Protein AF-A0A6G3S1T4-F1 (afdb_monomer_lite)

pLDDT: mean 86.07, std 17.25, range [45.88, 98.81]

Foldseek 3Di:
DCQVLQQLLQVLLCFQLNDHGDGDDPVVCVVPVVVVCPADEAEFEEDDVSLVVQCVCVVVVHQYEYEYCDDDDADPSYHYDHDHDDDPVVSSVVSNVVSVVVSVVSNVVSVTDGVPGPDFDQVPDPPGDDPVVDPPPDPPPPDD

Structure (mmCIF, N/CA/C/O backbone):
data_AF-A0A6G3S1T4-F1
#
_entry.id   AF-A0A6G3S1T4-F1
#
loop_
_atom_site.group_PDB
_atom_site.id
_atom_site.type_symbol
_atom_site.label_atom_id
_atom_site.label_alt_id
_atom_site.label_comp_id
_atom_site.label_asym_id
_atom_site.label_entity_id
_atom_site.label_seq_id
_atom_site.pdbx_PDB_ins_code
_atom_site.Cartn_x
_atom_site.Cartn_y
_atom_site.Cartn_z
_atom_site.occupancy
_atom_site.B_iso_or_equiv
_atom_site.auth_seq_id
_atom_site.auth_comp_id
_atom_site.auth_asym_id
_atom_site.auth_atom_id
_atom_site.pdbx_PDB_model_num
ATOM 1 N N . ALA A 1 1 ? 3.937 4.046 13.235 1.00 61.62 1 ALA A N 1
ATOM 2 C CA . ALA A 1 1 ? 4.771 2.854 12.993 1.00 61.62 1 ALA A CA 1
ATOM 3 C C . ALA A 1 1 ? 4.837 2.572 11.497 1.00 61.62 1 ALA A C 1
ATOM 5 O O . ALA A 1 1 ? 5.911 2.705 10.931 1.00 61.62 1 ALA A O 1
ATOM 6 N N . SER A 1 2 ? 3.692 2.369 10.843 1.00 86.94 2 SER A N 1
ATOM 7 C CA . SER A 1 2 ? 3.589 2.006 9.421 1.00 86.94 2 SER A CA 1
ATOM 8 C C . SER A 1 2 ? 4.147 3.019 8.415 1.00 86.94 2 SER A C 1
ATOM 10 O O . SER A 1 2 ? 4.361 2.680 7.261 1.00 86.94 2 SER A O 1
ATOM 12 N N . ARG A 1 3 ? 4.470 4.250 8.840 1.00 93.06 3 ARG A N 1
ATOM 13 C CA . ARG A 1 3 ? 5.177 5.225 7.993 1.00 93.06 3 ARG A CA 1
ATOM 14 C C . ARG A 1 3 ? 6.509 4.679 7.462 1.00 93.06 3 ARG A C 1
ATOM 16 O O . ARG A 1 3 ? 6.789 4.862 6.288 1.00 93.06 3 ARG A O 1
ATOM 23 N N . ALA A 1 4 ? 7.293 4.003 8.305 1.00 94.56 4 ALA A N 1
ATOM 24 C CA . ALA A 1 4 ? 8.567 3.423 7.876 1.00 94.56 4 ALA A CA 1
ATOM 25 C C . ALA A 1 4 ? 8.351 2.328 6.819 1.00 94.56 4 ALA A C 1
ATOM 27 O O . ALA A 1 4 ? 9.049 2.300 5.814 1.00 94.56 4 ALA A O 1
ATOM 28 N N . ALA A 1 5 ? 7.329 1.483 6.999 1.00 96.94 5 ALA A N 1
ATOM 29 C CA . ALA A 1 5 ? 6.952 0.484 6.003 1.00 96.94 5 ALA A CA 1
ATOM 30 C C . ALA A 1 5 ? 6.451 1.122 4.696 1.00 96.94 5 ALA A C 1
ATOM 32 O O . ALA A 1 5 ? 6.753 0.616 3.621 1.00 96.94 5 ALA A O 1
ATOM 33 N N . ALA A 1 6 ? 5.735 2.250 4.754 1.00 97.62 6 ALA A N 1
ATOM 34 C CA . ALA A 1 6 ? 5.309 2.978 3.558 1.00 97.62 6 ALA A CA 1
ATOM 35 C C . ALA A 1 6 ? 6.507 3.573 2.795 1.00 97.62 6 ALA A C 1
ATOM 37 O O . ALA A 1 6 ? 6.579 3.455 1.573 1.00 97.62 6 ALA A O 1
ATOM 38 N N . GLU A 1 7 ? 7.460 4.181 3.508 1.00 97.56 7 GLU A N 1
ATOM 39 C CA . GLU A 1 7 ? 8.708 4.708 2.936 1.00 97.56 7 GLU A CA 1
ATOM 40 C C . GLU A 1 7 ? 9.540 3.592 2.285 1.00 97.56 7 GLU A C 1
ATOM 42 O O . GLU A 1 7 ? 9.985 3.754 1.147 1.00 97.56 7 GLU A O 1
ATOM 47 N N . GLU A 1 8 ? 9.648 2.439 2.949 1.00 97.06 8 GLU A N 1
ATOM 48 C CA . GLU A 1 8 ? 10.283 1.233 2.410 1.00 97.06 8 GLU A CA 1
ATOM 49 C C . GLU A 1 8 ? 9.544 0.693 1.179 1.00 97.06 8 GLU A C 1
ATOM 51 O O . GLU A 1 8 ? 10.159 0.400 0.160 1.00 97.06 8 GLU A O 1
ATOM 56 N N . THR A 1 9 ? 8.212 0.634 1.211 1.00 97.94 9 THR A N 1
ATOM 57 C CA . THR A 1 9 ? 7.401 0.193 0.062 1.00 97.94 9 THR A CA 1
ATOM 58 C C . THR A 1 9 ? 7.668 1.070 -1.160 1.00 97.94 9 THR A C 1
ATOM 60 O O . THR A 1 9 ? 7.894 0.564 -2.259 1.00 97.94 9 THR A O 1
ATOM 63 N N . ALA A 1 10 ? 7.687 2.394 -0.978 1.00 97.50 10 ALA A N 1
ATOM 64 C CA . ALA A 1 10 ? 7.990 3.325 -2.059 1.00 97.50 10 ALA A CA 1
ATOM 65 C C . ALA A 1 10 ? 9.436 3.188 -2.560 1.00 97.50 10 ALA A C 1
ATOM 67 O O . ALA A 1 10 ? 9.681 3.360 -3.754 1.00 97.50 10 ALA A O 1
ATOM 68 N N . LEU A 1 11 ? 10.394 2.879 -1.681 1.00 96.00 11 LEU A N 1
ATOM 69 C CA . LEU A 1 11 ? 11.767 2.573 -2.079 1.00 96.00 11 LEU A CA 1
ATOM 70 C C . LEU A 1 11 ? 11.818 1.311 -2.946 1.00 96.00 11 LEU A C 1
ATOM 72 O O . LEU A 1 11 ? 12.290 1.385 -4.080 1.00 96.00 11 LEU A O 1
ATOM 76 N N . LEU A 1 12 ? 11.266 0.198 -2.465 1.00 94.94 12 LEU A N 1
ATOM 77 C CA . LEU A 1 12 ? 11.279 -1.083 -3.171 1.00 94.94 12 LEU A CA 1
ATOM 78 C C . LEU A 1 12 ? 10.583 -1.002 -4.534 1.00 94.94 12 LEU A C 1
ATOM 80 O O . LEU A 1 12 ? 11.088 -1.553 -5.509 1.00 94.94 12 LEU A O 1
ATOM 84 N N . LEU A 1 13 ? 9.465 -0.275 -4.639 1.00 95.50 13 LEU A N 1
ATOM 85 C CA . LEU A 1 13 ? 8.773 -0.046 -5.915 1.00 95.50 13 LEU A CA 1
ATOM 86 C C . LEU A 1 13 ? 9.651 0.696 -6.934 1.00 95.50 13 LEU A C 1
ATOM 88 O O . LEU A 1 13 ? 9.593 0.402 -8.130 1.00 95.50 13 LEU A O 1
ATOM 92 N N . ARG A 1 14 ? 10.485 1.637 -6.479 1.00 94.75 14 ARG A N 1
ATOM 93 C CA . ARG A 1 14 ? 11.417 2.364 -7.353 1.00 94.75 14 ARG A CA 1
ATOM 94 C C . ARG A 1 14 ? 12.632 1.526 -7.730 1.00 94.75 14 ARG A C 1
ATOM 96 O O . ARG A 1 14 ? 13.103 1.644 -8.856 1.00 94.75 14 ARG A O 1
ATOM 103 N N . GLU A 1 15 ? 13.142 0.705 -6.818 1.00 89.62 15 GLU A N 1
ATOM 104 C CA . GLU A 1 15 ? 14.354 -0.084 -7.060 1.00 89.62 15 GLU A CA 1
ATOM 105 C C . GLU A 1 15 ? 14.094 -1.332 -7.904 1.00 89.62 15 GLU A C 1
ATOM 107 O O . GLU A 1 15 ? 14.874 -1.629 -8.807 1.00 89.62 15 GLU A O 1
ATOM 112 N N . VAL A 1 16 ? 13.002 -2.050 -7.627 1.00 88.69 16 VAL A N 1
ATOM 113 C CA . VAL A 1 16 ? 12.788 -3.398 -8.164 1.00 88.69 16 VAL A CA 1
ATOM 114 C C . VAL A 1 16 ? 11.983 -3.349 -9.473 1.00 88.69 16 VAL A C 1
ATOM 116 O O . VAL A 1 16 ? 12.586 -3.501 -10.533 1.00 88.69 16 VAL A O 1
ATOM 119 N N . PRO A 1 17 ? 10.671 -3.030 -9.489 1.00 91.12 17 PRO A N 1
ATOM 120 C CA . PRO A 1 17 ? 9.910 -2.931 -10.737 1.00 91.12 17 PRO A CA 1
ATOM 121 C C . PRO A 1 17 ? 10.099 -1.590 -11.474 1.00 91.12 17 PRO A C 1
ATOM 123 O O . PRO A 1 17 ? 9.445 -1.361 -12.495 1.00 91.12 17 PRO A O 1
ATOM 126 N N . ARG A 1 18 ? 10.974 -0.699 -10.976 1.00 90.25 18 ARG A N 1
ATOM 127 C CA . ARG A 1 18 ? 11.296 0.622 -11.558 1.00 90.25 18 ARG A CA 1
ATOM 128 C C . ARG A 1 18 ? 10.070 1.520 -11.744 1.00 90.25 18 ARG A C 1
ATOM 130 O O . ARG A 1 18 ? 9.937 2.224 -12.746 1.00 90.25 18 ARG A O 1
ATOM 137 N N . MET A 1 19 ? 9.156 1.489 -10.779 1.00 92.25 19 MET A N 1
ATOM 138 C CA . MET A 1 19 ? 7.926 2.277 -10.801 1.00 92.25 19 MET A CA 1
ATOM 139 C C . MET A 1 19 ? 8.098 3.579 -10.012 1.00 92.25 19 MET A C 1
ATOM 141 O O . MET A 1 19 ? 8.606 3.545 -8.889 1.00 92.25 19 MET A O 1
ATOM 145 N N . PRO A 1 20 ? 7.644 4.733 -10.540 1.00 95.00 20 PRO A N 1
ATOM 146 C CA . PRO A 1 20 ? 7.534 5.944 -9.741 1.00 95.00 20 PRO A CA 1
ATOM 147 C C . PRO A 1 20 ? 6.638 5.683 -8.529 1.00 95.00 20 PRO A C 1
ATOM 149 O O . PRO A 1 20 ? 5.497 5.252 -8.674 1.00 95.00 20 PRO A O 1
ATOM 152 N N . ALA A 1 21 ? 7.163 5.943 -7.338 1.00 96.38 21 ALA A N 1
ATOM 153 C CA . ALA A 1 21 ? 6.431 5.772 -6.094 1.00 96.38 21 ALA A CA 1
ATOM 154 C C . ALA A 1 21 ? 6.844 6.846 -5.089 1.00 96.38 21 ALA A C 1
ATOM 156 O O . ALA A 1 21 ? 7.997 7.290 -5.069 1.00 96.38 21 ALA A O 1
ATOM 157 N N . ALA A 1 22 ? 5.903 7.240 -4.240 1.00 95.75 22 ALA A N 1
ATOM 158 C CA . ALA A 1 22 ? 6.108 8.153 -3.127 1.00 95.75 22 ALA A CA 1
ATOM 159 C C . ALA A 1 22 ? 5.395 7.600 -1.892 1.00 95.75 22 ALA A C 1
ATOM 161 O O . ALA A 1 22 ? 4.389 6.903 -2.008 1.00 95.75 22 ALA A O 1
ATOM 162 N N . ALA A 1 23 ? 5.931 7.912 -0.717 1.00 96.75 23 ALA A N 1
ATOM 163 C CA . ALA A 1 23 ? 5.316 7.571 0.553 1.00 96.75 23 ALA A CA 1
ATOM 164 C C . ALA A 1 23 ? 4.861 8.847 1.248 1.00 96.75 23 ALA A C 1
ATOM 166 O O . ALA A 1 23 ? 5.554 9.864 1.207 1.00 96.75 23 ALA A O 1
ATOM 167 N N . SER A 1 24 ? 3.724 8.767 1.927 1.00 95.19 24 SER A N 1
ATOM 168 C CA . SER A 1 24 ? 3.185 9.875 2.698 1.00 95.19 24 SER A CA 1
ATOM 169 C C . SER A 1 24 ? 2.565 9.368 3.985 1.00 95.19 24 SER A C 1
ATOM 171 O O . SER A 1 24 ? 2.002 8.275 4.050 1.00 95.19 24 SER A O 1
ATOM 173 N N . ALA A 1 25 ? 2.675 10.169 5.041 1.00 94.94 25 ALA A N 1
ATOM 174 C CA . ALA A 1 25 ? 1.872 9.931 6.226 1.00 94.94 25 ALA A CA 1
ATOM 175 C C . ALA A 1 25 ? 0.411 10.256 5.894 1.00 94.94 25 ALA A C 1
ATOM 177 O O . ALA A 1 25 ? 0.146 11.295 5.298 1.00 94.94 25 ALA A O 1
ATOM 178 N N . THR A 1 26 ? -0.541 9.449 6.365 1.00 94.94 26 THR A N 1
ATOM 179 C CA . THR A 1 26 ? -1.974 9.579 6.036 1.00 94.94 26 THR A CA 1
ATOM 180 C C . THR A 1 26 ? -2.504 11.012 6.114 1.00 94.94 26 THR A C 1
ATOM 182 O O . THR A 1 26 ? -3.215 11.468 5.230 1.00 94.94 26 THR A O 1
ATOM 185 N N . ARG A 1 27 ? -2.137 11.767 7.159 1.00 92.81 27 ARG A N 1
ATOM 186 C CA . ARG A 1 27 ? -2.588 13.162 7.320 1.00 92.81 27 ARG A CA 1
ATOM 187 C C . ARG A 1 27 ? -2.041 14.110 6.254 1.00 92.81 27 ARG A C 1
ATOM 189 O O . ARG A 1 27 ? -2.752 15.028 5.870 1.00 92.81 27 ARG A O 1
ATOM 196 N N . ASN A 1 28 ? -0.803 13.903 5.819 1.00 92.88 28 ASN A N 1
ATOM 197 C CA . ASN A 1 28 ? -0.197 14.707 4.763 1.00 92.88 28 ASN A CA 1
ATOM 198 C C . ASN A 1 28 ? -0.825 14.344 3.421 1.00 92.88 28 ASN A C 1
ATOM 200 O O . ASN A 1 28 ? -1.197 15.235 2.667 1.00 92.88 28 ASN A O 1
ATOM 204 N N . TYR A 1 29 ? -1.045 13.047 3.193 1.00 95.00 29 TYR A N 1
ATOM 205 C CA . TYR A 1 29 ? -1.690 12.560 1.984 1.00 95.00 29 TYR A CA 1
ATOM 206 C C . TYR A 1 29 ? -3.080 13.178 1.778 1.00 95.00 29 TYR A C 1
ATOM 208 O O . TYR A 1 29 ? -3.403 13.697 0.711 1.00 95.00 29 TYR A O 1
ATOM 216 N N . LEU A 1 30 ? -3.874 13.224 2.850 1.00 93.12 30 LEU A N 1
ATOM 217 C CA . LEU A 1 30 ? -5.191 13.864 2.868 1.00 93.12 30 LEU A CA 1
ATOM 218 C C . LEU A 1 30 ? -5.146 15.392 2.678 1.00 93.12 30 LEU A C 1
ATOM 220 O O . LEU A 1 30 ? -6.185 16.009 2.464 1.00 93.12 30 LEU A O 1
ATOM 224 N N . HIS A 1 31 ? -3.974 16.023 2.769 1.00 92.19 31 HIS A N 1
ATOM 225 C CA . HIS A 1 31 ? -3.804 17.468 2.637 1.00 92.19 31 HIS A CA 1
ATOM 226 C C . HIS A 1 31 ? -3.261 17.856 1.253 1.00 92.19 31 HIS A C 1
ATOM 228 O O . HIS A 1 31 ? -2.224 18.503 1.128 1.00 92.19 31 HIS A O 1
ATOM 234 N N . GLY A 1 32 ? -3.991 17.460 0.208 1.00 87.19 32 GLY A N 1
ATOM 235 C CA . GLY A 1 32 ? -3.762 17.890 -1.175 1.00 87.19 32 GLY A CA 1
ATOM 236 C C . GLY A 1 32 ? -3.058 16.869 -2.069 1.00 87.19 32 GLY A C 1
ATOM 237 O O . GLY A 1 32 ? -3.321 16.861 -3.267 1.00 87.19 32 GLY A O 1
ATOM 238 N N . GLU A 1 33 ? -2.236 15.966 -1.526 1.00 89.62 33 GLU A N 1
ATOM 239 C CA . GLU A 1 33 ? -1.600 14.914 -2.341 1.00 89.62 33 GLU A CA 1
ATOM 240 C C . GLU A 1 33 ? -2.649 13.965 -2.942 1.00 89.62 33 GLU A C 1
ATOM 242 O O . GLU A 1 33 ? -2.542 13.577 -4.105 1.00 89.62 33 GLU A O 1
ATOM 247 N N . MET A 1 34 ? -3.703 13.653 -2.179 1.00 92.62 34 MET A N 1
ATOM 248 C CA . MET A 1 34 ? -4.821 12.822 -2.630 1.00 92.62 34 MET A CA 1
ATOM 249 C C . MET A 1 34 ? -5.545 13.401 -3.851 1.00 92.62 34 MET A C 1
ATOM 251 O O . MET A 1 34 ? -5.925 12.650 -4.743 1.00 92.62 34 MET A O 1
ATOM 255 N N . GLU A 1 35 ? -5.665 14.726 -3.954 1.00 91.56 35 GLU A N 1
ATOM 256 C CA . GLU A 1 35 ? -6.330 15.388 -5.090 1.00 91.56 35 GLU A CA 1
ATOM 257 C C . GLU A 1 35 ? -5.603 15.147 -6.422 1.00 91.56 35 GLU A C 1
ATOM 259 O O . GLU A 1 35 ? -6.182 15.280 -7.496 1.00 91.56 35 GLU A O 1
ATOM 264 N N . SER A 1 36 ? -4.320 14.778 -6.362 1.00 89.25 36 SER A N 1
ATOM 265 C CA . SER A 1 36 ? -3.485 14.484 -7.530 1.00 89.25 36 SER A CA 1
ATOM 266 C C . SER A 1 36 ? -3.217 12.984 -7.710 1.00 89.25 36 SER A C 1
ATOM 268 O O . SER A 1 36 ? -2.276 12.618 -8.411 1.00 89.25 36 SER A O 1
ATOM 270 N N . ALA A 1 37 ? -4.030 12.111 -7.100 1.00 87.44 37 ALA A N 1
ATOM 271 C CA . ALA A 1 37 ? -3.849 10.656 -7.124 1.00 87.44 37 ALA A CA 1
ATOM 272 C C . ALA A 1 37 ? -3.773 10.060 -8.543 1.00 87.44 37 ALA A C 1
ATOM 274 O O . ALA A 1 37 ? -2.988 9.144 -8.782 1.00 87.44 37 ALA A O 1
ATOM 275 N N . GLY A 1 38 ? -4.537 10.593 -9.503 1.00 87.44 38 GLY A N 1
ATOM 276 C CA . GLY A 1 38 ? -4.501 10.150 -10.902 1.00 87.44 38 GLY A CA 1
ATOM 277 C C . GLY A 1 38 ? -4.775 8.648 -11.085 1.00 87.44 38 GLY A C 1
ATOM 278 O O . GLY A 1 38 ? -5.386 8.002 -10.242 1.00 87.44 38 GLY A O 1
ATOM 279 N N . ASN A 1 39 ? -4.321 8.065 -12.196 1.00 89.94 39 ASN A N 1
ATOM 280 C CA . ASN A 1 39 ? -4.448 6.622 -12.433 1.00 89.94 39 ASN A CA 1
ATOM 281 C C . ASN A 1 39 ? -3.267 5.861 -11.805 1.00 89.94 39 ASN A C 1
ATOM 283 O O . ASN A 1 39 ? -2.352 5.433 -12.513 1.00 89.94 39 ASN A O 1
ATOM 287 N N . THR A 1 40 ? -3.246 5.767 -10.475 1.00 92.12 40 THR A N 1
ATOM 288 C CA . THR A 1 40 ? -2.175 5.111 -9.711 1.00 92.12 40 THR A CA 1
ATOM 289 C C . THR A 1 40 ? -2.709 3.997 -8.806 1.00 92.12 40 THR A C 1
ATOM 291 O O . THR A 1 40 ? -3.910 3.881 -8.571 1.00 92.12 40 THR A O 1
ATOM 294 N N . LEU A 1 41 ? -1.795 3.141 -8.336 1.00 95.44 41 LEU A N 1
ATOM 295 C CA . LEU A 1 41 ? -2.050 2.161 -7.279 1.00 95.44 41 LEU A CA 1
ATOM 296 C C . LEU A 1 41 ? -1.779 2.811 -5.918 1.00 95.44 41 LEU A C 1
ATOM 298 O O . LEU A 1 41 ? -0.692 3.349 -5.702 1.00 95.44 41 LEU A O 1
ATOM 302 N N . HIS A 1 42 ? -2.710 2.666 -4.978 1.00 97.56 42 HIS A N 1
ATOM 303 C CA . HIS A 1 42 ? -2.526 3.076 -3.589 1.00 97.56 42 HIS A CA 1
ATOM 304 C C . HIS A 1 42 ? -2.270 1.872 -2.691 1.00 97.56 42 HIS A C 1
ATOM 306 O O . HIS A 1 42 ? -3.108 0.980 -2.583 1.00 97.56 42 HIS A O 1
ATOM 312 N N . VAL A 1 43 ? -1.129 1.867 -2.000 1.00 98.31 43 VAL A N 1
ATOM 313 C CA . VAL A 1 43 ? -0.846 0.906 -0.927 1.00 98.31 43 VAL A CA 1
ATOM 314 C C . VAL A 1 43 ? -1.080 1.603 0.409 1.00 98.31 43 VAL A C 1
ATOM 316 O O . VAL A 1 43 ? -0.343 2.518 0.776 1.00 98.31 43 VAL A O 1
ATOM 319 N N . VAL A 1 44 ? -2.124 1.195 1.124 1.00 98.31 44 VAL A N 1
ATOM 320 C CA . VAL A 1 44 ? -2.559 1.812 2.380 1.00 98.31 44 VAL A CA 1
ATOM 321 C C . VAL A 1 44 ? -2.249 0.868 3.537 1.00 98.31 44 VAL A C 1
ATOM 323 O O . VAL A 1 44 ? -2.711 -0.268 3.558 1.00 98.31 44 VAL A O 1
ATOM 326 N N . LEU A 1 45 ? -1.457 1.335 4.505 1.00 98.50 45 LEU A N 1
ATOM 327 C CA . LEU A 1 45 ? -1.021 0.547 5.660 1.00 98.50 45 LEU A CA 1
ATOM 328 C C . LEU A 1 45 ? -1.646 1.114 6.932 1.00 98.50 45 LEU A C 1
ATOM 330 O O . LEU A 1 45 ? -1.293 2.222 7.345 1.00 98.50 45 LEU A O 1
ATOM 334 N N . GLY A 1 46 ? -2.539 0.372 7.579 1.00 96.88 46 GLY A N 1
ATOM 335 C CA . GLY A 1 46 ? -3.157 0.859 8.807 1.00 96.88 46 GLY A CA 1
ATOM 336 C C . GLY A 1 46 ? -4.485 0.209 9.156 1.00 96.88 46 GLY A C 1
ATOM 337 O O . GLY A 1 46 ? -4.915 -0.762 8.545 1.00 96.88 46 GLY A O 1
ATOM 338 N N . ASP A 1 47 ? -5.102 0.773 10.184 1.00 96.69 47 ASP A N 1
ATOM 339 C CA . ASP A 1 47 ? -6.379 0.366 10.771 1.00 96.69 47 ASP A CA 1
ATOM 340 C C . ASP A 1 47 ? -7.260 1.624 10.904 1.00 96.69 47 ASP A C 1
ATOM 342 O O . ASP A 1 47 ? -6.798 2.736 10.631 1.00 96.69 47 ASP A O 1
ATOM 346 N N . GLY A 1 48 ? -8.515 1.501 11.339 1.00 95.75 48 GLY A N 1
ATOM 347 C CA . GLY A 1 48 ? -9.411 2.644 11.548 1.00 95.75 48 GLY A CA 1
ATOM 348 C C . GLY A 1 48 ? -9.453 3.612 10.355 1.00 95.75 48 GLY A C 1
ATOM 349 O O . GLY A 1 48 ? -9.964 3.278 9.293 1.00 95.75 48 GLY A O 1
ATOM 350 N N . ARG A 1 49 ? -8.868 4.812 10.502 1.00 95.88 49 ARG A N 1
ATOM 351 C CA . ARG A 1 49 ? -8.912 5.860 9.458 1.00 95.88 49 ARG A CA 1
ATOM 352 C C . ARG A 1 49 ? -8.303 5.422 8.124 1.00 95.88 49 ARG A C 1
ATOM 354 O O . ARG A 1 49 ? -8.664 5.953 7.081 1.00 95.88 49 ARG A O 1
ATOM 361 N N . GLU A 1 50 ? -7.296 4.551 8.160 1.00 97.88 50 GLU A N 1
ATOM 362 C CA . GLU A 1 50 ? -6.633 4.094 6.943 1.00 97.88 50 GLU A CA 1
ATOM 363 C C . GLU A 1 50 ? -7.557 3.165 6.141 1.00 97.88 50 GLU A C 1
ATOM 365 O O . GLU A 1 50 ? -7.501 3.158 4.914 1.00 97.88 50 GLU A O 1
ATOM 370 N N . ILE A 1 51 ? -8.480 2.470 6.812 1.00 98.38 51 ILE A N 1
ATOM 371 C CA . ILE A 1 51 ? -9.539 1.684 6.170 1.00 98.38 51 ILE A CA 1
ATOM 372 C C . ILE A 1 51 ? -10.528 2.622 5.465 1.00 98.38 51 ILE A C 1
ATOM 374 O O . ILE A 1 51 ? -10.845 2.413 4.295 1.00 98.38 51 ILE A O 1
ATOM 378 N N . ASP A 1 52 ? -10.946 3.707 6.128 1.00 97.50 52 ASP A N 1
ATOM 379 C CA . ASP A 1 52 ? -11.822 4.723 5.523 1.00 97.50 52 ASP A CA 1
ATOM 380 C C . ASP A 1 52 ? -11.179 5.373 4.286 1.00 97.50 52 ASP A C 1
ATOM 382 O O . ASP A 1 52 ? -11.841 5.598 3.267 1.00 97.50 52 ASP A O 1
ATOM 386 N N . LEU A 1 53 ? -9.870 5.644 4.349 1.00 97.38 53 LEU A N 1
ATOM 387 C CA . LEU A 1 53 ? -9.100 6.139 3.208 1.00 97.38 53 LEU A CA 1
ATOM 388 C C . LEU A 1 53 ? -9.088 5.122 2.060 1.00 97.38 53 LEU A C 1
ATOM 390 O O . LEU A 1 53 ? -9.349 5.495 0.918 1.00 97.38 53 LEU A O 1
ATOM 394 N N . ALA A 1 54 ? -8.824 3.846 2.346 1.00 98.19 54 ALA A N 1
ATOM 395 C CA . ALA A 1 54 ? -8.801 2.803 1.325 1.00 98.19 54 ALA A CA 1
ATOM 396 C C . ALA A 1 54 ? -10.170 2.627 0.6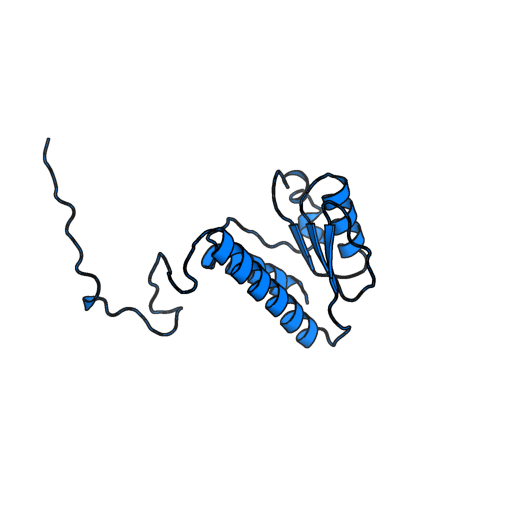41 1.00 98.19 54 ALA A C 1
ATOM 398 O O . ALA A 1 54 ? -10.248 2.484 -0.582 1.00 98.19 54 ALA A O 1
ATOM 399 N N . HIS A 1 55 ? -11.261 2.707 1.405 1.00 98.06 55 HIS A N 1
ATOM 400 C CA . HIS A 1 55 ? -12.613 2.716 0.848 1.00 98.06 55 HIS A CA 1
ATOM 401 C C . HIS A 1 55 ? -12.893 3.956 0.001 1.00 98.06 55 HIS A C 1
ATOM 403 O O . HIS A 1 55 ? -13.516 3.841 -1.049 1.00 98.06 55 HIS A O 1
ATOM 409 N N . SER A 1 56 ? -12.417 5.127 0.421 1.00 96.44 56 SER A N 1
ATOM 410 C CA . SER A 1 56 ? -12.594 6.365 -0.344 1.00 96.44 56 SER A CA 1
ATOM 411 C C . SER A 1 56 ? -11.867 6.307 -1.691 1.00 96.44 56 SER A C 1
ATOM 413 O O . SER A 1 56 ? -12.455 6.636 -2.718 1.00 96.44 56 SER A O 1
ATOM 415 N N . LEU A 1 57 ? -10.616 5.835 -1.702 1.00 96.94 57 LEU A N 1
ATOM 416 C CA . LEU A 1 57 ? -9.805 5.692 -2.916 1.00 96.94 57 LEU A CA 1
ATOM 417 C C . LEU A 1 57 ? -10.402 4.666 -3.886 1.00 96.94 57 LEU A C 1
ATOM 419 O O . LEU A 1 57 ? -10.627 4.979 -5.054 1.00 96.94 57 LEU A O 1
ATOM 423 N N . SER A 1 58 ? -10.726 3.469 -3.395 1.00 97.25 58 SER A N 1
ATOM 424 C CA . SER A 1 58 ? -11.357 2.432 -4.223 1.00 97.25 58 SER A CA 1
ATOM 425 C C . SER A 1 58 ? -12.753 2.832 -4.703 1.00 97.25 58 SER A C 1
ATOM 427 O O . SER A 1 58 ? -13.093 2.603 -5.859 1.00 97.25 58 SER A O 1
ATOM 429 N N . GLY A 1 59 ? -13.548 3.509 -3.871 1.00 95.75 59 GLY A N 1
ATOM 430 C CA . GLY A 1 59 ? -14.851 4.054 -4.260 1.00 95.75 59 GLY A CA 1
ATOM 431 C C . GLY A 1 59 ? -14.767 5.146 -5.332 1.00 95.75 59 GLY A C 1
ATOM 432 O O . GLY A 1 59 ? -15.711 5.323 -6.100 1.00 95.75 59 GLY A O 1
ATOM 433 N N . ALA A 1 60 ? -13.634 5.845 -5.419 1.00 94.19 60 ALA A N 1
ATOM 434 C CA . ALA A 1 60 ? -13.323 6.791 -6.488 1.00 94.19 60 ALA A CA 1
ATOM 435 C C . ALA A 1 60 ? -12.716 6.121 -7.743 1.00 94.19 60 ALA A C 1
ATOM 437 O O . ALA A 1 60 ? -12.420 6.814 -8.716 1.00 94.19 60 ALA A O 1
ATOM 438 N N . GLY A 1 61 ? -12.570 4.790 -7.753 1.00 94.50 61 GLY A N 1
ATOM 439 C CA . GLY A 1 61 ? -12.083 4.006 -8.893 1.00 94.50 61 GLY A CA 1
ATOM 440 C C . GLY A 1 61 ? -10.564 3.832 -8.949 1.00 94.50 61 GLY A C 1
ATOM 441 O O . GLY A 1 61 ? -10.037 3.438 -9.989 1.00 94.50 61 GLY A O 1
ATOM 442 N N . HIS A 1 62 ? -9.841 4.132 -7.866 1.00 96.69 62 HIS A N 1
ATOM 443 C CA . HIS A 1 62 ? -8.403 3.880 -7.795 1.00 96.69 62 HIS A CA 1
ATOM 444 C C . HIS A 1 62 ? -8.115 2.459 -7.308 1.00 96.69 62 HIS A C 1
ATOM 446 O O . HIS A 1 62 ? -8.643 2.029 -6.279 1.00 96.69 62 HIS A O 1
ATOM 452 N N . LEU A 1 63 ? -7.191 1.765 -7.980 1.00 97.38 63 LEU A N 1
ATOM 453 C CA . LEU A 1 63 ? -6.687 0.483 -7.491 1.00 97.38 63 LEU A CA 1
ATOM 454 C C . LEU A 1 63 ? -6.065 0.677 -6.108 1.00 97.38 63 LEU A C 1
ATOM 456 O O . LEU A 1 63 ? -5.136 1.468 -5.935 1.00 97.38 63 LEU A O 1
ATOM 460 N N . THR A 1 64 ? -6.577 -0.053 -5.124 1.00 98.44 64 THR A N 1
ATOM 461 C CA . THR A 1 64 ? -6.189 0.107 -3.725 1.00 98.44 64 THR A CA 1
ATOM 462 C C . THR A 1 64 ? -5.863 -1.244 -3.102 1.00 98.44 64 THR A C 1
ATOM 464 O O . THR A 1 64 ? -6.660 -2.179 -3.146 1.00 98.44 64 THR A O 1
ATOM 467 N N . LEU A 1 65 ? -4.689 -1.340 -2.483 1.00 98.62 65 LEU A N 1
ATOM 468 C CA . LEU A 1 65 ? -4.278 -2.451 -1.634 1.00 98.62 65 LEU A CA 1
ATOM 469 C C . LEU A 1 65 ? -4.233 -1.973 -0.182 1.00 98.62 65 LEU A C 1
ATOM 471 O O . LEU A 1 65 ? -3.385 -1.159 0.180 1.00 98.62 65 LEU A O 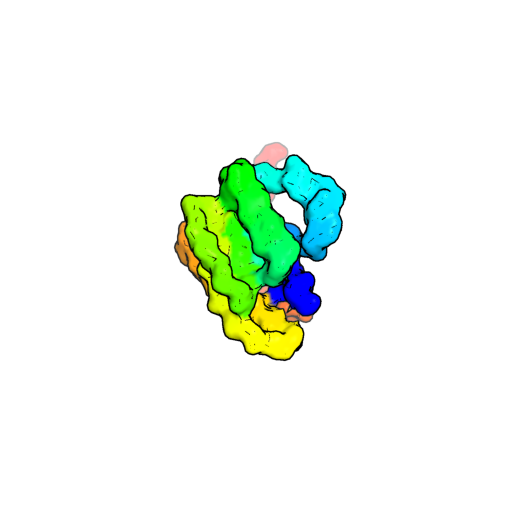1
ATOM 475 N N . LEU A 1 66 ? -5.121 -2.501 0.654 1.00 98.81 66 LEU A N 1
ATOM 476 C CA . LEU A 1 66 ? -5.142 -2.246 2.091 1.00 98.81 66 LEU A CA 1
ATOM 477 C C . LEU A 1 66 ? -4.409 -3.362 2.842 1.00 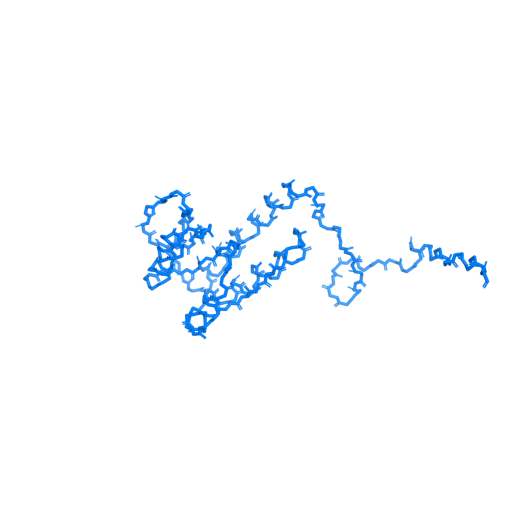98.81 66 LEU A C 1
ATOM 479 O O . LEU A 1 66 ? -4.770 -4.532 2.727 1.00 98.81 66 LEU A O 1
ATOM 483 N N . VAL A 1 67 ? -3.430 -2.996 3.667 1.00 98.69 67 VAL A N 1
ATOM 484 C CA . VAL A 1 67 ? -2.779 -3.890 4.634 1.00 98.69 67 VAL A CA 1
ATOM 485 C C . VAL A 1 67 ? -3.214 -3.489 6.039 1.00 98.69 67 VAL A C 1
ATOM 487 O O . VAL A 1 67 ? -2.892 -2.396 6.512 1.00 98.69 67 VAL A O 1
ATOM 490 N N . THR A 1 68 ? -3.956 -4.368 6.710 1.00 98.38 68 THR A N 1
ATOM 491 C CA . THR A 1 68 ? -4.636 -4.049 7.975 1.00 98.38 68 THR A CA 1
ATOM 492 C C . THR A 1 68 ? -4.667 -5.240 8.929 1.00 98.38 68 THR A C 1
ATOM 494 O O . THR A 1 68 ? -4.494 -6.387 8.517 1.00 98.38 68 THR A O 1
ATOM 497 N N . THR A 1 69 ? -4.875 -4.982 10.221 1.00 97.88 69 THR A N 1
ATOM 498 C CA . THR A 1 69 ? -5.142 -6.043 11.207 1.00 97.88 69 THR A CA 1
ATOM 499 C C . THR A 1 69 ? -6.633 -6.362 11.350 1.00 97.88 69 THR A C 1
ATOM 501 O O . THR A 1 69 ? -7.008 -7.420 11.877 1.00 97.88 69 THR A O 1
ATOM 504 N N . GLU A 1 70 ? -7.483 -5.462 10.856 1.00 97.94 70 GLU A N 1
ATOM 505 C CA . GLU A 1 70 ? -8.933 -5.548 10.958 1.00 97.94 70 GLU A CA 1
ATOM 506 C C . GLU A 1 70 ? -9.543 -6.464 9.892 1.00 97.94 70 GLU A C 1
ATOM 508 O O . GLU A 1 70 ? -8.912 -6.841 8.904 1.00 97.94 70 GLU A O 1
ATOM 513 N N . ASP A 1 71 ? -10.788 -6.871 10.131 1.00 97.62 71 ASP A N 1
ATOM 514 C CA . ASP A 1 71 ? -11.547 -7.673 9.180 1.00 97.62 71 ASP A CA 1
ATOM 515 C C . ASP A 1 71 ? -12.279 -6.756 8.200 1.00 97.62 71 ASP A C 1
ATOM 517 O O . ASP A 1 71 ? -13.300 -6.161 8.542 1.00 97.62 71 ASP A O 1
ATOM 521 N N . VAL A 1 72 ? -11.730 -6.611 6.994 1.00 98.06 72 VAL A N 1
ATOM 522 C CA . VAL A 1 72 ? -12.275 -5.740 5.947 1.00 98.06 72 VAL A CA 1
ATOM 523 C C . VAL A 1 72 ? -12.574 -6.578 4.714 1.00 98.06 72 VAL A C 1
ATOM 525 O O . VAL A 1 72 ? -11.723 -7.328 4.233 1.00 98.06 72 VAL A O 1
ATOM 528 N N . ALA A 1 73 ? -13.793 -6.451 4.194 1.00 97.75 73 ALA A N 1
ATOM 529 C CA . ALA A 1 73 ? -14.188 -7.151 2.982 1.00 97.75 73 ALA A CA 1
ATOM 530 C C . ALA A 1 73 ? -13.507 -6.524 1.747 1.00 97.75 73 ALA A C 1
ATOM 532 O O . ALA A 1 73 ? -13.523 -5.297 1.608 1.00 97.75 73 ALA A O 1
ATOM 533 N N . PRO A 1 74 ? -12.942 -7.334 0.833 1.00 97.88 74 PRO A N 1
ATOM 534 C CA . PRO A 1 74 ? -12.419 -6.832 -0.432 1.00 97.88 74 PRO A CA 1
ATOM 535 C C . PRO A 1 74 ? -13.553 -6.375 -1.363 1.00 97.88 74 PRO A C 1
ATOM 537 O O . PRO A 1 74 ? -14.720 -6.735 -1.187 1.00 97.88 74 PRO A O 1
ATOM 540 N N . GLY A 1 75 ? -13.193 -5.607 -2.388 1.00 96.38 75 GLY A N 1
ATOM 541 C CA . GLY A 1 75 ? -14.098 -5.103 -3.419 1.00 96.38 75 GLY A CA 1
ATOM 542 C C . GLY A 1 75 ? -13.438 -5.084 -4.803 1.00 96.38 75 GLY A C 1
ATOM 543 O O . GLY A 1 75 ? -12.295 -5.517 -4.933 1.00 96.38 75 GLY A O 1
ATOM 544 N N . PRO A 1 76 ? -14.134 -4.585 -5.842 1.00 95.06 76 PRO A N 1
ATOM 545 C CA . PRO A 1 76 ? -13.628 -4.585 -7.219 1.00 95.06 76 PRO A CA 1
ATOM 546 C C . PRO A 1 76 ? -12.254 -3.918 -7.377 1.00 95.06 76 PRO A C 1
ATOM 548 O O . PRO A 1 76 ? -11.356 -4.522 -7.954 1.00 95.06 76 PRO A O 1
ATOM 551 N N . ASP A 1 77 ? -12.083 -2.732 -6.786 1.00 97.44 77 ASP A N 1
ATOM 552 C CA . ASP A 1 77 ? -10.834 -1.955 -6.812 1.00 97.44 77 ASP A CA 1
ATOM 553 C C . ASP A 1 77 ? -10.130 -1.932 -5.441 1.00 97.44 77 ASP A C 1
ATOM 555 O O . ASP A 1 77 ? -9.227 -1.128 -5.205 1.00 97.44 77 ASP A O 1
ATOM 559 N N . LEU A 1 78 ? -10.546 -2.810 -4.517 1.00 98.56 78 LEU A N 1
ATOM 560 C CA . LEU A 1 78 ? -9.993 -2.920 -3.167 1.00 98.56 78 LEU A CA 1
ATOM 561 C C . LEU A 1 78 ? -9.540 -4.351 -2.875 1.00 98.56 78 LEU A C 1
ATOM 563 O O . LEU A 1 78 ? -10.346 -5.223 -2.544 1.00 98.56 78 LEU A O 1
ATOM 567 N N . ALA A 1 79 ? -8.231 -4.567 -2.913 1.00 98.56 79 ALA A N 1
ATOM 568 C CA . ALA A 1 79 ? -7.603 -5.760 -2.369 1.00 98.56 79 ALA A CA 1
ATOM 569 C C . ALA A 1 79 ? -7.274 -5.552 -0.884 1.00 98.56 79 ALA A C 1
ATOM 571 O O . ALA A 1 79 ? -6.849 -4.470 -0.478 1.00 98.56 79 ALA A O 1
ATOM 572 N N . VAL A 1 80 ? -7.438 -6.598 -0.071 1.00 98.69 80 VAL A N 1
ATOM 573 C CA . VAL A 1 80 ? -7.152 -6.555 1.370 1.00 98.69 80 VAL A CA 1
ATOM 574 C C . VAL A 1 80 ? -6.181 -7.670 1.735 1.00 98.69 80 VAL A C 1
ATOM 576 O O . VAL A 1 80 ? -6.436 -8.842 1.464 1.00 98.69 80 VAL A O 1
ATOM 579 N N . VAL A 1 81 ? -5.083 -7.305 2.392 1.00 98.56 81 VAL A N 1
ATOM 580 C CA . VAL A 1 81 ? -4.147 -8.230 3.031 1.00 98.56 81 VAL A CA 1
ATOM 581 C C . VAL A 1 81 ? -4.271 -8.059 4.535 1.00 98.56 81 VAL A C 1
ATOM 583 O O . VAL A 1 81 ? -3.852 -7.052 5.110 1.00 98.56 81 VAL A O 1
ATOM 586 N N . ARG A 1 82 ? -4.853 -9.068 5.182 1.00 98.38 82 ARG A N 1
ATOM 587 C CA . ARG A 1 82 ? -4.981 -9.088 6.633 1.00 98.38 82 ARG A CA 1
ATOM 588 C C . ARG A 1 82 ? -3.720 -9.655 7.276 1.00 98.38 82 ARG A C 1
ATOM 590 O O . ARG A 1 82 ? -3.330 -10.787 6.995 1.00 98.38 82 ARG A O 1
ATOM 597 N N . ILE A 1 83 ? -3.122 -8.888 8.179 1.00 97.75 83 ILE A N 1
ATOM 598 C CA . ILE A 1 83 ? -1.989 -9.304 9.013 1.00 97.75 83 ILE A CA 1
ATOM 599 C C . ILE A 1 83 ? -2.441 -9.518 10.468 1.00 97.75 83 ILE A C 1
ATOM 601 O O . ILE A 1 83 ? -3.439 -8.938 10.899 1.00 97.75 83 ILE A O 1
ATOM 605 N N . PRO A 1 84 ? -1.758 -10.362 11.261 1.00 97.69 84 PRO A N 1
ATOM 606 C CA . PRO A 1 84 ? -2.094 -10.528 12.671 1.00 97.69 84 PRO A CA 1
ATOM 607 C C . PRO A 1 84 ? -1.869 -9.231 13.464 1.00 97.69 84 PRO A C 1
ATOM 609 O O . PRO A 1 84 ? -0.951 -8.461 13.186 1.00 97.69 84 PRO A O 1
ATOM 612 N N . GLY A 1 85 ? -2.681 -9.015 14.502 1.00 95.69 85 GLY A N 1
ATOM 613 C CA . GLY A 1 85 ? -2.450 -7.944 15.470 1.00 95.69 85 GLY A CA 1
ATOM 614 C C . GLY A 1 85 ? -1.184 -8.215 16.285 1.00 95.69 85 GLY A C 1
ATOM 615 O O . GLY A 1 85 ? -1.098 -9.219 16.991 1.00 95.69 85 GLY A O 1
ATOM 616 N N . THR A 1 86 ? -0.196 -7.325 16.199 1.00 94.94 86 THR A N 1
ATOM 617 C CA . THR A 1 86 ? 1.103 -7.476 16.873 1.00 94.94 86 THR A CA 1
ATOM 618 C C . THR A 1 86 ? 1.569 -6.174 17.519 1.00 94.94 86 THR A C 1
ATOM 620 O O . THR A 1 86 ? 1.016 -5.099 17.282 1.00 94.94 86 THR A O 1
ATOM 623 N N . ALA A 1 87 ? 2.651 -6.246 18.300 1.00 95.88 87 ALA A N 1
ATOM 624 C CA . ALA A 1 87 ? 3.347 -5.052 18.768 1.00 95.88 87 ALA A CA 1
ATOM 625 C C . ALA A 1 87 ? 3.788 -4.160 17.581 1.00 95.88 87 ALA A C 1
ATOM 627 O O . ALA A 1 87 ? 4.098 -4.691 16.509 1.00 95.88 87 ALA A O 1
ATOM 628 N N . PRO A 1 88 ? 3.885 -2.826 17.758 1.00 93.06 88 PRO A N 1
ATOM 629 C CA . PRO A 1 88 ? 4.153 -1.898 16.655 1.00 93.06 88 PRO A CA 1
ATOM 630 C C . PRO A 1 88 ? 5.417 -2.197 15.840 1.00 93.06 88 PRO A C 1
ATOM 632 O O . PRO A 1 88 ? 5.403 -2.031 14.627 1.00 93.06 88 PRO A O 1
ATOM 635 N N . ALA A 1 89 ? 6.496 -2.655 16.482 1.00 93.94 89 ALA A N 1
ATOM 636 C CA . ALA A 1 89 ? 7.736 -3.004 15.786 1.00 93.94 89 ALA A CA 1
ATOM 637 C C . ALA A 1 89 ? 7.571 -4.246 14.892 1.00 93.94 89 ALA A C 1
ATOM 639 O O . ALA A 1 89 ? 7.968 -4.229 13.733 1.00 93.94 89 ALA A O 1
ATOM 640 N N . ALA A 1 90 ? 6.924 -5.297 15.406 1.00 96.19 90 ALA A N 1
ATOM 641 C CA . ALA A 1 90 ? 6.640 -6.507 14.634 1.00 96.19 90 ALA A CA 1
ATOM 642 C C . ALA A 1 90 ? 5.660 -6.235 13.483 1.00 96.19 90 ALA A C 1
ATOM 644 O O . ALA A 1 90 ? 5.797 -6.811 12.410 1.00 96.19 90 ALA A O 1
ATOM 645 N N . ARG A 1 91 ? 4.716 -5.306 13.680 1.00 96.12 91 ARG A N 1
ATOM 646 C CA . ARG A 1 91 ? 3.773 -4.898 12.635 1.00 96.12 91 ARG A CA 1
ATOM 647 C C . ARG A 1 91 ? 4.497 -4.333 11.415 1.00 96.12 91 ARG A C 1
ATOM 649 O O . ARG A 1 91 ? 4.184 -4.737 10.305 1.00 96.12 91 ARG A O 1
ATOM 656 N N . VAL A 1 92 ? 5.481 -3.456 11.627 1.00 96.19 92 VAL A N 1
ATOM 657 C CA . VAL A 1 92 ? 6.280 -2.880 10.531 1.00 96.19 92 VAL A CA 1
ATOM 658 C C . VAL A 1 92 ? 6.983 -3.977 9.735 1.00 96.19 92 VAL A C 1
ATOM 660 O O . VAL A 1 92 ? 6.960 -3.936 8.515 1.00 96.19 92 VAL A O 1
ATOM 663 N N . VAL A 1 93 ? 7.538 -4.995 10.404 1.00 97.12 93 VAL A N 1
ATOM 664 C CA . VAL A 1 93 ? 8.164 -6.138 9.718 1.00 97.12 93 VAL A CA 1
ATOM 665 C C . VAL A 1 93 ? 7.158 -6.862 8.822 1.00 97.12 93 VAL A C 1
ATO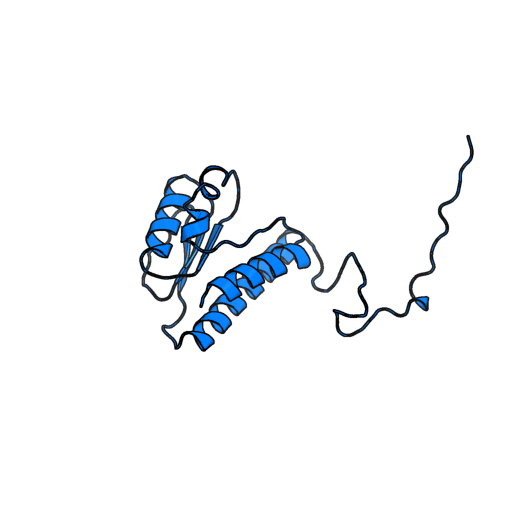M 667 O O . VAL A 1 93 ? 7.462 -7.144 7.668 1.00 97.12 93 VAL A O 1
ATOM 670 N N . LEU A 1 94 ? 5.952 -7.137 9.325 1.00 98.19 94 LEU A N 1
ATOM 671 C CA . LEU A 1 94 ? 4.910 -7.810 8.545 1.00 98.19 94 LEU A CA 1
ATOM 672 C C . LEU A 1 94 ? 4.441 -6.964 7.355 1.00 98.19 94 LEU A C 1
ATOM 674 O O . LEU A 1 94 ? 4.293 -7.491 6.257 1.00 98.19 94 LEU A O 1
ATOM 678 N N . GLU A 1 95 ? 4.251 -5.659 7.549 1.00 98.31 95 GLU A N 1
ATOM 679 C CA . GLU A 1 95 ? 3.916 -4.721 6.470 1.00 98.31 95 GLU A CA 1
ATOM 680 C C . GLU A 1 95 ? 5.019 -4.689 5.396 1.00 98.31 95 GLU A C 1
ATOM 682 O O . GLU A 1 95 ? 4.717 -4.755 4.205 1.00 98.31 95 GLU A O 1
ATOM 687 N N . THR A 1 96 ? 6.295 -4.677 5.795 1.00 97.69 96 THR A N 1
ATOM 688 C CA . THR A 1 96 ? 7.433 -4.745 4.864 1.00 97.69 96 THR A CA 1
ATOM 689 C C . THR A 1 96 ? 7.474 -6.066 4.094 1.00 97.69 96 THR A C 1
ATOM 691 O O . THR A 1 96 ? 7.755 -6.052 2.900 1.00 97.69 96 THR A O 1
ATOM 694 N N . VAL A 1 97 ? 7.153 -7.204 4.718 1.00 98.06 97 VAL A N 1
ATOM 695 C CA . VAL A 1 97 ? 7.071 -8.496 4.008 1.00 98.06 97 VAL A CA 1
ATOM 696 C C . VAL A 1 97 ? 5.991 -8.461 2.922 1.00 98.06 97 VAL A C 1
ATOM 698 O O . VAL A 1 97 ? 6.223 -8.937 1.811 1.00 98.06 97 VAL A O 1
ATOM 701 N N . VAL A 1 98 ? 4.833 -7.851 3.197 1.00 98.19 98 VAL A N 1
ATOM 702 C CA . VAL A 1 98 ? 3.787 -7.658 2.176 1.00 98.19 98 VAL A CA 1
ATOM 703 C C . VAL A 1 98 ? 4.300 -6.785 1.027 1.00 98.19 98 VAL A C 1
ATOM 705 O O . VAL A 1 98 ? 4.061 -7.105 -0.136 1.00 98.19 98 VAL A O 1
ATOM 708 N N . ALA A 1 99 ? 5.044 -5.719 1.332 1.00 97.25 99 ALA A N 1
ATOM 709 C CA . ALA A 1 99 ? 5.652 -4.865 0.314 1.00 97.25 99 ALA A CA 1
ATOM 710 C C . ALA A 1 99 ? 6.668 -5.625 -0.556 1.00 97.25 99 ALA A C 1
ATOM 712 O O . ALA A 1 99 ? 6.637 -5.499 -1.779 1.00 97.25 99 ALA A O 1
ATOM 713 N N . GLN A 1 100 ? 7.528 -6.447 0.052 1.00 96.19 100 GLN A N 1
ATOM 714 C CA . GLN A 1 100 ? 8.503 -7.284 -0.656 1.00 96.19 100 GLN A CA 1
ATOM 715 C C . GLN A 1 100 ? 7.823 -8.276 -1.609 1.00 96.19 100 GLN A C 1
ATOM 717 O O . GLN A 1 100 ? 8.247 -8.435 -2.753 1.00 96.19 100 GLN A O 1
ATOM 722 N N . GLU A 1 101 ? 6.731 -8.903 -1.173 1.00 97.38 101 GLU A N 1
ATOM 723 C CA . GLU A 1 101 ? 5.965 -9.817 -2.021 1.00 97.38 101 GLU A CA 1
ATOM 724 C C . GLU A 1 101 ? 5.259 -9.079 -3.168 1.00 97.38 101 GLU A C 1
ATOM 726 O O . GLU A 1 101 ? 5.289 -9.538 -4.312 1.00 97.38 101 GLU A O 1
ATOM 731 N N . LEU A 1 102 ? 4.693 -7.897 -2.898 1.00 96.31 102 LEU A N 1
ATOM 732 C CA . LEU A 1 102 ? 4.090 -7.052 -3.928 1.00 96.31 102 LEU A CA 1
ATOM 733 C C . LEU A 1 102 ? 5.105 -6.696 -5.021 1.00 96.31 102 LEU A C 1
ATOM 735 O O . LEU A 1 102 ? 4.820 -6.876 -6.206 1.00 96.31 102 LEU A O 1
ATOM 739 N N . VAL A 1 103 ? 6.296 -6.215 -4.649 1.00 95.06 103 VAL A N 1
ATOM 740 C CA . VAL A 1 103 ? 7.312 -5.842 -5.645 1.00 95.06 103 VAL A CA 1
ATOM 741 C C . VAL A 1 103 ? 7.840 -7.052 -6.400 1.00 95.06 103 VAL A C 1
ATOM 743 O O . VAL A 1 103 ? 8.082 -6.934 -7.596 1.00 95.06 103 VAL A O 1
ATOM 746 N N . ARG A 1 104 ? 7.948 -8.224 -5.760 1.00 93.69 104 ARG A N 1
ATOM 747 C CA . ARG A 1 104 ? 8.332 -9.476 -6.426 1.00 93.69 104 ARG A CA 1
ATOM 748 C C . ARG A 1 104 ? 7.345 -9.832 -7.538 1.00 93.69 104 ARG A C 1
ATOM 750 O O . ARG A 1 104 ? 7.766 -10.144 -8.651 1.00 93.69 104 ARG A O 1
ATOM 757 N N . VAL A 1 105 ? 6.043 -9.763 -7.252 1.00 94.19 105 VAL A N 1
ATOM 758 C CA . VAL A 1 105 ? 4.983 -10.044 -8.233 1.00 94.19 105 VAL A CA 1
ATOM 759 C C . VAL A 1 105 ? 4.979 -9.002 -9.354 1.00 94.19 105 VAL A C 1
ATOM 761 O O . VAL A 1 105 ? 4.955 -9.374 -10.524 1.00 94.19 105 VAL A O 1
ATOM 764 N N . LEU A 1 106 ? 5.078 -7.710 -9.025 1.00 93.44 106 LEU A N 1
ATOM 765 C CA . LEU A 1 106 ? 5.132 -6.639 -10.028 1.00 93.44 106 LEU A CA 1
ATOM 766 C C . LEU A 1 106 ? 6.382 -6.723 -10.913 1.00 93.44 106 LEU A C 1
ATOM 768 O O . LEU A 1 106 ? 6.307 -6.437 -12.103 1.00 93.44 106 LEU A O 1
ATOM 772 N N . SER A 1 107 ? 7.527 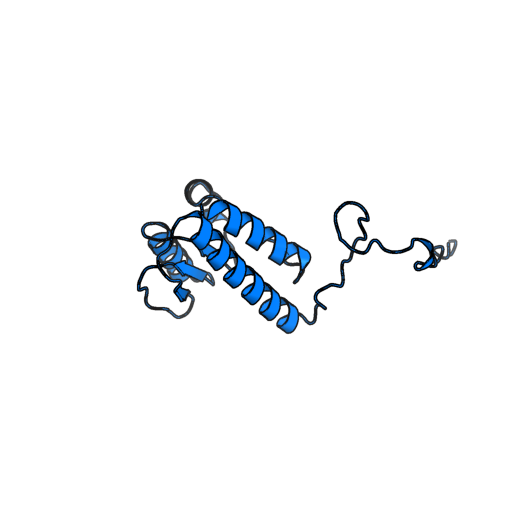-7.118 -10.355 1.00 90.75 107 SER A N 1
ATOM 773 C CA . SER A 1 107 ? 8.768 -7.301 -11.114 1.00 90.75 107 SER A CA 1
ATOM 774 C C . SER A 1 107 ? 8.632 -8.422 -12.135 1.00 90.75 107 SER A C 1
ATOM 776 O O . SER A 1 107 ? 9.033 -8.249 -13.282 1.00 90.75 107 SER A O 1
ATOM 778 N N . ALA A 1 108 ? 8.027 -9.546 -11.730 1.00 90.69 108 ALA A N 1
ATOM 779 C CA . ALA A 1 108 ? 7.759 -10.670 -12.619 1.00 90.69 108 ALA A CA 1
ATOM 780 C C . ALA A 1 108 ? 6.802 -10.276 -13.754 1.00 90.69 108 ALA A C 1
ATOM 782 O O . ALA A 1 108 ? 7.063 -10.599 -14.907 1.00 90.69 108 ALA A O 1
ATOM 783 N N . GLU A 1 109 ? 5.747 -9.516 -13.448 1.00 93.12 109 GLU A N 1
ATOM 784 C CA . GLU A 1 109 ? 4.800 -9.020 -14.457 1.00 93.12 109 GLU A CA 1
ATOM 785 C C . GLU A 1 109 ? 5.450 -8.046 -15.455 1.00 93.12 109 GLU A C 1
ATOM 787 O O . GLU A 1 109 ? 5.052 -7.965 -16.614 1.00 93.12 109 GLU A O 1
ATOM 792 N N . ARG A 1 110 ? 6.472 -7.300 -15.022 1.00 87.94 110 ARG A N 1
ATOM 793 C CA . ARG A 1 110 ? 7.200 -6.339 -15.865 1.00 87.94 110 ARG A CA 1
ATOM 794 C C . ARG A 1 110 ? 8.448 -6.911 -16.538 1.00 87.94 110 ARG A C 1
ATOM 796 O O . ARG A 1 110 ? 9.130 -6.153 -17.225 1.00 87.94 110 ARG A O 1
ATOM 803 N N . ASP A 1 111 ? 8.751 -8.191 -16.325 1.00 86.94 111 ASP A N 1
ATOM 804 C CA . ASP A 1 111 ? 9.973 -8.855 -16.797 1.00 86.94 111 ASP A CA 1
ATOM 805 C C . ASP A 1 111 ? 11.259 -8.098 -16.401 1.00 86.94 111 ASP A C 1
ATOM 807 O O . ASP A 1 111 ? 12.205 -7.947 -17.175 1.00 86.94 111 ASP A O 1
ATOM 811 N N . VAL A 1 112 ? 11.282 -7.557 -15.176 1.00 82.12 112 VAL A N 1
ATOM 812 C CA . VAL A 1 112 ? 12.469 -6.905 -14.605 1.00 82.12 112 VAL A CA 1
ATOM 813 C C . VAL A 1 112 ? 13.167 -7.902 -13.676 1.00 82.12 112 VAL A C 1
ATOM 815 O O . VAL A 1 112 ? 12.563 -8.317 -12.681 1.00 82.12 112 VAL A O 1
ATOM 818 N N . PRO A 1 113 ? 14.427 -8.297 -13.946 1.00 75.06 113 PRO A N 1
ATOM 819 C CA . PRO A 1 113 ? 15.167 -9.176 -13.051 1.00 75.06 113 PRO A CA 1
ATOM 820 C C . PRO A 1 113 ? 15.429 -8.482 -11.714 1.00 75.06 113 PRO A C 1
ATOM 822 O O . PRO A 1 113 ? 16.050 -7.413 -11.665 1.00 75.06 113 PRO A O 1
ATOM 825 N N . ILE A 1 114 ? 14.981 -9.111 -10.630 1.00 68.38 114 ILE A N 1
ATOM 826 C CA . ILE A 1 114 ? 15.356 -8.734 -9.265 1.00 68.38 114 ILE A CA 1
ATOM 827 C C . ILE A 1 114 ? 16.888 -8.871 -9.186 1.00 68.38 114 ILE A C 1
ATOM 829 O O . ILE A 1 114 ? 17.418 -9.856 -9.686 1.00 68.38 114 ILE A O 1
ATOM 833 N N . GLU A 1 115 ? 17.586 -7.871 -8.632 1.00 65.38 115 GLU A N 1
ATOM 834 C CA . GLU A 1 115 ? 19.067 -7.736 -8.587 1.00 65.38 115 GLU A CA 1
ATOM 835 C C . GLU A 1 115 ? 19.743 -7.102 -9.824 1.00 65.38 115 GLU A C 1
ATOM 837 O O . GLU A 1 115 ? 20.944 -6.839 -9.797 1.00 65.38 115 GLU A O 1
ATOM 842 N N . SER A 1 116 ? 18.999 -6.736 -10.876 1.00 59.59 116 SER A N 1
ATOM 843 C CA . SER A 1 116 ? 19.552 -5.957 -12.001 1.00 59.59 116 SER A CA 1
ATOM 844 C C . SER A 1 116 ? 19.461 -4.440 -11.760 1.00 59.59 116 SER A C 1
ATOM 846 O O . SER A 1 116 ? 18.587 -3.733 -12.281 1.00 59.59 116 SER A O 1
ATOM 848 N N . PHE A 1 117 ? 20.363 -3.909 -10.933 1.00 59.06 117 PHE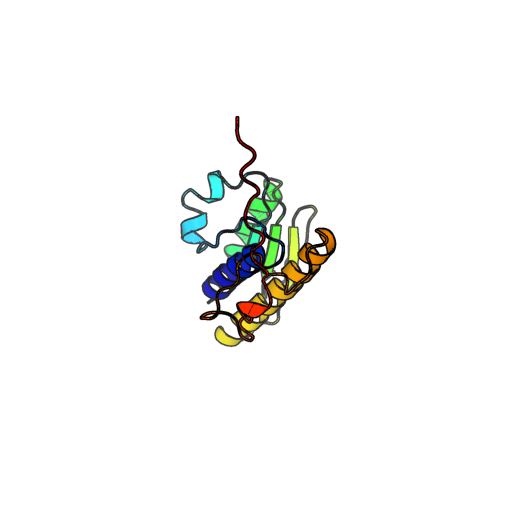 A N 1
ATOM 849 C CA . PHE A 1 117 ? 20.434 -2.465 -10.690 1.00 59.06 117 PHE A CA 1
ATOM 850 C C . PHE A 1 117 ? 20.968 -1.718 -11.924 1.00 59.06 117 PHE A C 1
ATOM 852 O O . PHE A 1 117 ? 21.942 -2.129 -12.546 1.00 59.06 117 PHE A O 1
ATOM 859 N N . VAL A 1 118 ? 20.314 -0.607 -12.287 1.00 58.62 118 VAL A N 1
ATOM 860 C CA . VAL A 1 118 ? 20.725 0.249 -13.426 1.00 58.62 118 VAL A CA 1
ATOM 861 C C . VAL A 1 118 ? 21.972 1.065 -13.090 1.00 58.62 118 VAL A C 1
ATOM 863 O O . VAL A 1 118 ? 22.772 1.372 -13.969 1.00 58.62 118 VAL A O 1
ATOM 866 N N . PHE A 1 119 ? 22.125 1.421 -11.816 1.00 63.38 119 PHE A N 1
ATOM 867 C CA . PHE A 1 119 ? 23.236 2.210 -11.308 1.00 63.38 119 PHE A CA 1
ATOM 868 C C . PHE A 1 119 ? 23.990 1.385 -10.274 1.00 63.38 119 PHE A C 1
ATOM 870 O O . PHE A 1 119 ? 23.386 0.865 -9.334 1.00 63.38 119 PHE A O 1
ATOM 877 N N . ALA A 1 120 ? 25.299 1.272 -10.465 1.00 55.81 120 ALA A N 1
ATOM 878 C CA . ALA A 1 120 ? 26.201 0.675 -9.502 1.00 55.81 120 ALA A CA 1
ATOM 879 C C . ALA A 1 120 ? 26.669 1.745 -8.513 1.00 55.81 120 ALA A C 1
ATOM 881 O O . ALA A 1 120 ? 27.313 2.713 -8.914 1.00 55.81 120 ALA A O 1
ATOM 882 N N . ASN A 1 121 ? 26.328 1.565 -7.238 1.00 56.81 121 ASN A N 1
ATOM 883 C CA . ASN A 1 121 ? 26.823 2.388 -6.141 1.00 56.81 121 ASN A CA 1
ATOM 884 C C . ASN A 1 121 ? 27.497 1.457 -5.128 1.00 56.81 121 ASN A C 1
ATOM 886 O O . ASN A 1 121 ? 26.819 0.733 -4.395 1.00 56.81 121 ASN A O 1
ATOM 890 N N . ASP A 1 122 ? 28.828 1.469 -5.105 1.00 50.09 122 ASP A N 1
ATOM 891 C CA . ASP A 1 122 ? 29.648 0.533 -4.320 1.00 50.09 122 ASP A CA 1
ATOM 892 C C . ASP A 1 122 ? 29.599 0.789 -2.800 1.00 50.09 122 ASP A C 1
ATOM 894 O O . ASP A 1 122 ? 30.162 0.029 -2.016 1.00 50.09 122 ASP A O 1
ATOM 898 N N . ASP A 1 123 ? 28.930 1.862 -2.366 1.00 56.75 123 ASP A N 1
ATOM 899 C CA . ASP A 1 123 ? 28.831 2.300 -0.969 1.00 56.75 123 ASP A CA 1
ATOM 900 C C . ASP A 1 123 ? 27.499 1.944 -0.284 1.00 56.75 123 ASP A C 1
ATOM 902 O O . ASP A 1 123 ? 27.362 2.103 0.930 1.00 56.75 123 ASP A O 1
ATOM 906 N N . THR A 1 124 ? 26.509 1.474 -1.047 1.00 48.31 124 THR A N 1
ATOM 907 C CA . THR A 1 124 ? 25.128 1.262 -0.577 1.00 48.31 124 THR A CA 1
ATOM 908 C C . THR A 1 124 ? 24.553 -0.109 -0.939 1.00 48.31 124 THR A C 1
ATOM 910 O O . THR A 1 124 ? 23.432 -0.420 -0.532 1.00 48.31 124 THR A O 1
ATOM 913 N N . LYS A 1 125 ? 25.297 -0.952 -1.670 1.00 53.25 125 LYS A N 1
ATOM 914 C CA . LYS A 1 125 ? 24.891 -2.309 -2.069 1.00 53.25 125 LYS A CA 1
ATOM 915 C C . LYS A 1 125 ? 26.012 -3.306 -1.730 1.00 53.25 125 LYS A C 1
ATOM 917 O O . LYS A 1 125 ? 27.174 -3.064 -2.034 1.00 53.25 125 LYS A O 1
ATOM 922 N N . GLU A 1 126 ? 25.672 -4.417 -1.079 1.00 50.59 126 GLU A N 1
ATOM 923 C CA . GLU A 1 126 ? 26.622 -5.509 -0.812 1.00 50.59 126 GLU A CA 1
ATOM 924 C C . GLU A 1 126 ? 26.972 -6.219 -2.131 1.00 50.59 126 GLU A C 1
ATOM 926 O O . GLU A 1 126 ? 26.073 -6.619 -2.871 1.00 50.59 126 GLU A O 1
ATOM 931 N N . GLY A 1 127 ? 28.270 -6.375 -2.418 1.00 52.00 127 GLY A N 1
ATOM 932 C CA . GLY A 1 127 ? 28.769 -6.968 -3.666 1.00 52.00 127 GLY A CA 1
ATOM 933 C C . GLY A 1 127 ? 29.101 -5.958 -4.767 1.00 52.00 127 GLY A C 1
ATOM 934 O O . GLY A 1 127 ? 28.823 -6.244 -5.928 1.00 52.00 127 GLY A O 1
ATOM 935 N N . GLY A 1 128 ? 29.673 -4.801 -4.396 1.00 48.72 128 GLY A N 1
ATOM 936 C CA . GLY A 1 128 ? 30.183 -3.779 -5.318 1.00 48.72 128 GLY A CA 1
ATOM 937 C C . GLY A 1 128 ? 30.795 -4.381 -6.583 1.00 48.72 128 GLY A C 1
ATOM 938 O O . GLY A 1 128 ? 31.517 -5.380 -6.541 1.00 48.72 128 GLY A O 1
ATOM 939 N N . VAL A 1 129 ? 30.437 -3.798 -7.714 1.00 53.69 129 VAL A N 1
ATOM 940 C CA . VAL A 1 129 ? 30.888 -4.268 -9.020 1.00 53.69 129 VAL A CA 1
ATOM 941 C C . VAL A 1 129 ? 32.374 -3.958 -9.165 1.00 53.69 129 VAL A C 1
ATOM 943 O O . VAL A 1 129 ? 32.802 -2.852 -8.841 1.00 53.69 129 VAL A O 1
ATOM 946 N N . ASP A 1 130 ? 33.179 -4.907 -9.652 1.00 59.28 130 ASP A N 1
ATOM 947 C CA . ASP A 1 130 ? 34.562 -4.588 -10.009 1.00 59.28 130 ASP A CA 1
ATOM 948 C C . ASP A 1 130 ? 34.514 -3.599 -11.186 1.00 59.28 130 ASP A C 1
ATOM 950 O O . ASP A 1 130 ? 33.953 -3.927 -12.238 1.00 59.28 130 ASP A O 1
ATOM 954 N N . PRO A 1 131 ? 35.088 -2.388 -11.068 1.00 54.84 131 PRO A N 1
ATOM 955 C CA . PRO A 1 131 ? 35.178 -1.456 -12.188 1.00 54.84 131 PRO A CA 1
ATOM 956 C C . PRO A 1 131 ? 35.840 -2.070 -13.436 1.00 54.84 131 PRO A C 1
ATOM 958 O O . PRO A 1 131 ? 35.641 -1.563 -14.540 1.00 54.84 131 PRO A O 1
ATOM 961 N N . GLY A 1 132 ? 36.612 -3.153 -13.281 1.00 59.03 132 GLY A N 1
ATOM 962 C CA . GLY A 1 132 ? 37.198 -3.943 -14.363 1.00 59.03 132 GLY A CA 1
ATOM 963 C C . GLY A 1 132 ? 36.212 -4.788 -15.180 1.00 59.03 132 GLY A C 1
ATOM 964 O O . GLY A 1 132 ? 36.544 -5.148 -16.310 1.00 59.03 132 GLY A O 1
ATOM 965 N N . ASP A 1 133 ? 35.006 -5.061 -14.672 1.00 57.59 133 ASP A N 1
ATOM 966 C CA . ASP A 1 133 ? 33.979 -5.853 -15.370 1.00 57.59 133 ASP A CA 1
ATOM 967 C C . ASP A 1 133 ? 33.183 -5.025 -16.390 1.00 57.59 133 ASP A C 1
ATOM 969 O O . ASP A 1 133 ? 32.577 -5.568 -17.319 1.00 57.59 133 ASP A O 1
ATOM 973 N N . PHE A 1 134 ? 33.231 -3.694 -16.282 1.00 53.31 134 PHE A N 1
ATOM 974 C CA . PHE A 1 134 ? 32.701 -2.798 -17.302 1.00 53.31 134 PHE A CA 1
ATOM 975 C C . PHE A 1 134 ? 33.826 -2.365 -18.233 1.00 53.31 134 PHE A C 1
ATOM 977 O O . PHE A 1 134 ? 34.506 -1.363 -18.008 1.00 53.31 134 PHE A O 1
ATOM 984 N N . ALA A 1 135 ? 33.989 -3.075 -19.349 1.00 56.88 135 ALA A N 1
ATOM 985 C CA . ALA A 1 135 ? 34.657 -2.483 -20.498 1.00 56.88 135 ALA A CA 1
ATOM 986 C C . ALA A 1 135 ? 33.847 -1.246 -20.921 1.00 56.88 135 ALA A C 1
ATOM 988 O O . ALA A 1 135 ? 32.799 -1.368 -21.557 1.00 56.88 135 ALA A O 1
ATOM 989 N N . ILE A 1 136 ? 34.305 -0.053 -20.530 1.00 52.72 136 ILE A N 1
ATOM 990 C CA . ILE A 1 136 ? 33.739 1.210 -21.001 1.00 52.72 136 ILE A CA 1
ATOM 991 C C . ILE A 1 136 ? 33.967 1.249 -22.511 1.00 52.72 136 ILE A C 1
ATOM 993 O O . ILE A 1 136 ? 35.056 1.567 -22.989 1.00 52.72 136 ILE A O 1
ATOM 997 N N . GLY A 1 137 ? 32.938 0.888 -23.273 1.00 53.59 137 GLY A N 1
ATOM 998 C CA . GLY A 1 137 ? 32.887 1.178 -24.693 1.00 53.59 137 GLY A CA 1
ATOM 999 C C . GLY A 1 137 ? 32.882 2.691 -24.849 1.00 53.59 137 GLY A C 1
ATOM 1000 O O . GLY A 1 137 ? 31.892 3.344 -24.521 1.00 53.59 137 GLY A O 1
ATOM 1001 N N . SER A 1 138 ? 34.000 3.257 -25.304 1.00 48.31 138 SER A N 1
ATOM 1002 C CA . SER A 1 138 ? 34.045 4.656 -25.717 1.00 48.31 138 SER A CA 1
ATOM 1003 C C . SER A 1 138 ? 32.925 4.898 -26.735 1.00 48.31 138 SER A C 1
ATOM 1005 O O . SER A 1 138 ? 32.807 4.112 -27.678 1.00 48.31 138 SER A O 1
ATOM 1007 N N . PRO A 1 139 ? 32.107 5.955 -26.588 1.00 47.69 139 PRO A N 1
ATOM 1008 C CA . PRO A 1 139 ? 31.149 6.293 -27.623 1.00 47.69 139 PRO A CA 1
ATOM 1009 C C . PRO A 1 139 ? 31.928 6.595 -28.904 1.00 47.69 139 PRO A C 1
ATOM 1011 O O . PRO A 1 139 ? 32.830 7.436 -28.898 1.00 47.69 139 PRO A O 1
ATOM 1014 N N . GLU A 1 140 ? 31.608 5.897 -29.996 1.00 50.31 140 GLU A N 1
ATOM 1015 C CA . GLU A 1 140 ? 32.129 6.250 -31.313 1.00 50.31 140 GLU A CA 1
ATOM 1016 C C . GLU A 1 140 ? 31.647 7.663 -31.651 1.00 50.31 140 GLU A C 1
ATOM 1018 O O . GLU A 1 140 ? 30.477 7.895 -31.967 1.00 50.31 140 GLU A O 1
ATOM 1023 N N . LEU A 1 141 ? 32.563 8.628 -31.566 1.00 51.12 141 LEU A N 1
ATOM 1024 C CA . LEU A 1 141 ? 32.361 9.964 -32.105 1.00 51.12 141 LEU A CA 1
ATOM 1025 C C . LEU A 1 141 ? 32.338 9.853 -33.629 1.00 51.12 141 LEU A C 1
ATOM 1027 O O . LEU A 1 141 ? 33.361 9.978 -34.301 1.00 51.12 141 LEU A O 1
ATOM 1031 N N . THR A 1 142 ? 31.154 9.602 -34.180 1.00 50.38 142 THR A N 1
ATOM 1032 C CA . THR A 1 142 ? 30.930 9.755 -35.615 1.00 50.38 142 THR A CA 1
ATOM 1033 C C . THR A 1 142 ? 30.738 11.242 -35.888 1.00 50.38 142 THR A C 1
ATOM 1035 O O . THR A 1 142 ? 29.717 11.830 -35.539 1.00 50.38 142 THR A O 1
ATOM 1038 N N . HIS A 1 143 ? 31.778 11.854 -36.448 1.00 50.28 143 HIS A N 1
ATOM 1039 C CA . HIS A 1 143 ? 31.791 13.234 -36.915 1.00 50.28 143 HIS A CA 1
ATOM 1040 C C . HIS A 1 143 ? 30.686 13.510 -37.948 1.00 50.28 143 HIS A C 1
ATOM 1042 O O . HIS A 1 143 ? 30.473 12.710 -38.862 1.00 50.28 143 HIS A O 1
ATOM 1048 N N . ALA A 1 144 ? 30.084 14.695 -37.843 1.00 45.88 144 ALA A N 1
ATOM 1049 C CA . ALA A 1 144 ? 29.547 15.463 -38.963 1.00 45.88 144 ALA A CA 1
ATOM 1050 C C . ALA A 1 144 ? 30.148 16.873 -38.906 1.00 45.88 144 ALA A C 1
ATOM 1052 O O . ALA A 1 144 ? 30.256 17.408 -37.777 1.00 45.88 144 ALA A O 1
#

Secondary structure (DSSP, 8-state):
-THHHHHHHHHHHHHSS--------HHHIIIIIGGG--S--EEEE-STHHHHHHHHHHHTT--EEEEESS----BTTEEEEE-----HHHHHHHHHHHHHHHHHHHHHHTTPPTT--SS--TTTSSS---GGG-----------

Radius of gyration: 19.07 Å; chains: 1; bounding box: 52×29×58 Å

Sequence (144 aa):
ASRAAAEETALLLREVPRMPAAASATRNYLHGEMESAGNTLHVVLGDGREIDLAHSLSGAGHLTLLVTTEDVAPGPDLAVVRIPGTAPAARVVLETVVAQELVRVLSAERDVPIESFVFANDDTKEGGVDPGDFAIGSPELTHA